Protein AF-A0A9N9NFB2-F1 (afdb_monomer)

Solvent-accessible surface area (backbone atoms only — not comparable to full-atom values): 7835 Å² total; per-residue (Å²): 131,88,80,47,53,12,85,69,77,73,43,74,85,36,44,59,90,71,49,92,62,82,81,77,68,73,75,89,72,78,80,65,76,74,81,80,76,65,84,79,64,78,76,82,76,88,78,76,78,87,81,80,77,71,88,72,78,85,74,86,79,85,73,76,77,81,66,69,80,77,75,92,60,90,80,70,89,76,74,69,81,79,75,77,82,83,77,70,81,82,75,54,71,70,70,54,62,63,58,66,74,68,71,84,120

InterPro domains:
  IPR036875 Zinc finger, CCHC-type superfamily [SSF57756] (2-27)

Radius of gyration: 32.85 Å; Cα contacts (8 Å, |Δi|>4): 27; chains: 1; bounding box: 60×60×79 Å

Structure (mmCIF, N/CA/C/O backbone):
data_AF-A0A9N9NFB2-F1
#
_entry.id   AF-A0A9N9NFB2-F1
#
loop_
_atom_site.group_PDB
_atom_site.id
_atom_site.type_symbol
_atom_site.label_atom_id
_atom_site.label_alt_id
_atom_site.label_comp_id
_atom_site.label_asym_id
_atom_site.label_entity_id
_atom_site.label_seq_id
_atom_site.pdbx_PDB_ins_code
_atom_site.Cartn_x
_atom_site.Cartn_y
_atom_site.Cartn_z
_atom_site.occupancy
_atom_site.B_iso_or_equiv
_atom_site.auth_seq_id
_atom_site.auth_comp_id
_atom_site.auth_asym_id
_atom_site.auth_atom_id
_atom_site.pdbx_PDB_model_num
ATOM 1 N N . MET A 1 1 ? -14.586 -27.787 23.157 1.00 46.78 1 MET A N 1
ATOM 2 C CA . MET A 1 1 ? -14.995 -26.368 23.256 1.00 46.78 1 MET A CA 1
ATOM 3 C C . MET A 1 1 ? -13.778 -25.517 22.940 1.00 46.78 1 MET A C 1
ATOM 5 O O . MET A 1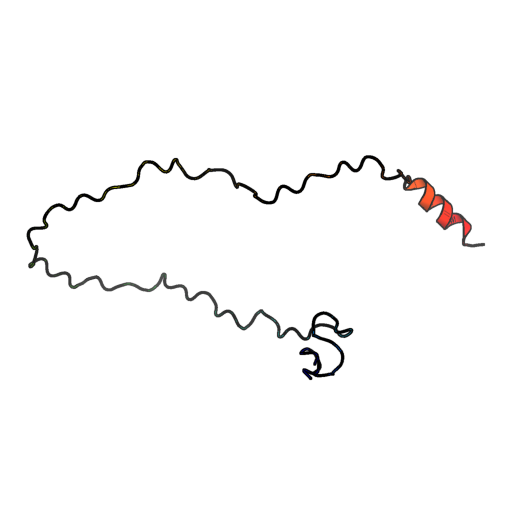 1 ? -12.770 -25.692 23.606 1.00 46.78 1 MET A O 1
ATOM 9 N N . SER A 1 2 ? -13.821 -24.680 21.901 1.00 61.94 2 SER A N 1
ATOM 10 C CA . SER A 1 2 ? -12.701 -23.778 21.600 1.00 61.94 2 SER A CA 1
ATOM 11 C C . SER A 1 2 ? -12.767 -22.598 22.568 1.00 61.94 2 SER A C 1
ATOM 13 O O . SER A 1 2 ? -13.691 -21.792 22.479 1.00 61.94 2 SER A O 1
ATOM 15 N N . SER A 1 3 ? -11.833 -22.515 23.515 1.00 78.50 3 SER A N 1
ATOM 16 C CA . SER A 1 3 ? -11.695 -21.347 24.384 1.00 78.50 3 SER A CA 1
ATOM 17 C C . SER A 1 3 ? -11.226 -20.159 23.543 1.00 78.50 3 SER A C 1
ATOM 19 O O . SER A 1 3 ? -10.265 -20.245 22.777 1.00 78.50 3 SER A O 1
ATOM 21 N N . MET A 1 4 ? -11.950 -19.044 23.618 1.00 85.56 4 MET A N 1
ATOM 22 C CA . MET A 1 4 ? -11.594 -17.837 22.880 1.00 85.56 4 MET A CA 1
ATOM 23 C C . MET A 1 4 ? -10.507 -17.090 23.658 1.00 85.56 4 MET A C 1
ATOM 25 O O . MET A 1 4 ? -10.801 -16.406 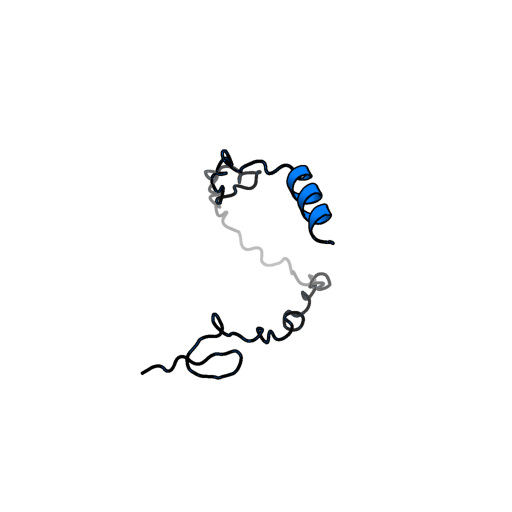24.637 1.00 85.56 4 MET A O 1
ATOM 29 N N . THR A 1 5 ? -9.250 -17.256 23.247 1.00 91.56 5 THR A N 1
ATOM 30 C CA . THR A 1 5 ? -8.085 -16.608 23.866 1.00 91.56 5 THR A CA 1
ATOM 31 C C . THR A 1 5 ? -7.630 -15.384 23.076 1.00 91.56 5 THR A C 1
ATOM 33 O O . THR A 1 5 ? -7.539 -15.406 21.847 1.00 91.56 5 THR A O 1
ATOM 36 N N . CYS A 1 6 ? -7.285 -14.314 23.781 1.00 91.69 6 CYS A N 1
ATOM 37 C CA . CYS A 1 6 ? -6.840 -13.062 23.196 1.00 91.69 6 CYS A CA 1
ATOM 38 C C . CYS A 1 6 ? -5.370 -13.138 22.786 1.00 91.69 6 CYS A C 1
ATOM 40 O O . CYS A 1 6 ? -4.502 -13.246 23.642 1.00 91.69 6 CYS A O 1
ATOM 42 N N . TYR A 1 7 ? -5.060 -12.950 21.503 1.00 89.94 7 TYR A N 1
ATOM 43 C CA . TYR A 1 7 ? -3.675 -12.972 21.003 1.00 89.94 7 TYR A CA 1
ATOM 44 C C . TYR A 1 7 ? -2.846 -11.723 21.357 1.00 89.94 7 TYR A C 1
ATOM 46 O O . TYR A 1 7 ? -1.739 -11.568 20.857 1.00 89.94 7 TYR A O 1
ATOM 54 N N . ASN A 1 8 ? -3.393 -10.788 22.142 1.00 89.94 8 ASN A N 1
ATOM 55 C CA . ASN A 1 8 ? -2.673 -9.585 22.583 1.00 89.94 8 ASN A CA 1
ATOM 56 C C . ASN A 1 8 ? -1.990 -9.791 23.947 1.00 89.94 8 ASN A C 1
ATOM 58 O O . ASN A 1 8 ? -0.854 -9.378 24.134 1.00 89.94 8 ASN A O 1
ATOM 62 N N . TYR A 1 9 ? -2.683 -10.446 24.889 1.00 89.75 9 TYR A N 1
ATOM 63 C CA . TYR A 1 9 ? -2.215 -10.660 26.271 1.00 89.75 9 TYR A CA 1
ATOM 64 C C . TYR A 1 9 ? -2.491 -12.080 26.796 1.00 89.75 9 TYR A C 1
ATOM 66 O O . TYR A 1 9 ? -2.385 -12.325 27.994 1.00 89.75 9 TYR A O 1
ATOM 74 N N . ASN A 1 10 ? -2.874 -13.007 25.912 1.00 88.50 10 ASN A N 1
ATOM 75 C CA . ASN A 1 10 ? -3.095 -14.433 26.181 1.00 88.50 10 ASN A CA 1
ATOM 76 C C . ASN A 1 10 ? -4.106 -14.736 27.302 1.00 88.50 10 ASN A C 1
ATOM 78 O O . ASN A 1 10 ? -3.989 -15.742 27.994 1.00 88.50 10 ASN A O 1
ATOM 82 N N . ARG A 1 11 ? -5.119 -13.877 27.473 1.00 87.00 11 ARG A N 1
ATOM 83 C CA . ARG A 1 11 ? -6.239 -14.097 28.406 1.00 87.00 11 ARG A CA 1
ATOM 84 C C . ARG A 1 11 ? -7.448 -14.674 27.684 1.00 87.00 11 ARG A C 1
ATOM 86 O O . ARG A 1 11 ? -7.710 -14.317 26.537 1.00 87.00 11 ARG A O 1
ATOM 93 N N . GLU A 1 12 ? -8.191 -15.537 28.355 1.00 90.94 12 GLU A N 1
ATOM 94 C CA . GLU A 1 12 ? -9.441 -16.096 27.843 1.00 90.94 12 GLU A CA 1
ATOM 95 C C . GLU A 1 12 ? -10.624 -15.117 27.952 1.00 90.94 12 GLU A C 1
ATOM 97 O O . GLU A 1 12 ? -10.574 -14.117 28.670 1.00 90.94 12 GLU A O 1
ATOM 102 N N . GLY A 1 13 ? -11.678 -15.381 27.176 1.00 90.00 13 GLY A N 1
ATOM 103 C CA . GLY A 1 13 ? -12.941 -14.637 27.176 1.00 90.00 13 GLY A CA 1
ATOM 104 C C . GLY A 1 13 ? -13.120 -13.660 26.009 1.00 90.00 13 GLY A C 1
ATOM 105 O O . GLY A 1 13 ? -14.244 -13.255 25.731 1.00 90.00 13 GLY A O 1
ATOM 106 N N . HIS A 1 14 ? -12.054 -13.296 25.288 1.00 90.88 14 HIS A N 1
ATOM 107 C CA . HIS A 1 14 ? -12.138 -12.400 24.129 1.00 90.88 14 HIS A CA 1
ATOM 108 C C . HIS A 1 14 ? -11.019 -12.648 23.108 1.00 90.88 14 HIS A C 1
ATOM 110 O O . HIS A 1 14 ? -9.979 -13.208 23.430 1.00 90.88 14 HIS A O 1
ATOM 116 N N . ILE A 1 15 ? -11.201 -12.178 21.870 1.00 91.88 15 ILE A N 1
ATOM 117 C CA . ILE A 1 15 ? -10.134 -12.081 20.853 1.00 91.88 15 ILE A CA 1
ATOM 118 C C . ILE A 1 15 ? -9.507 -10.688 20.829 1.00 91.88 15 ILE A C 1
ATOM 120 O O . ILE A 1 15 ? -10.119 -9.712 21.247 1.00 91.88 15 ILE A O 1
ATOM 124 N N . THR A 1 16 ? -8.336 -10.557 20.199 1.00 89.31 16 THR A N 1
ATOM 125 C CA . THR A 1 16 ? -7.584 -9.298 19.995 1.00 89.31 16 THR A CA 1
ATOM 126 C C . THR A 1 16 ? -8.399 -8.129 19.428 1.00 89.31 16 THR A C 1
ATOM 128 O O . THR A 1 16 ? -7.978 -6.980 19.534 1.00 89.31 16 THR A O 1
ATOM 131 N N . ARG A 1 17 ? -9.545 -8.387 18.784 1.00 87.25 17 ARG A N 1
ATOM 132 C CA . ARG A 1 17 ? -10.456 -7.334 18.302 1.00 87.25 17 ARG A CA 1
ATOM 133 C C . ARG A 1 17 ? -11.224 -6.636 19.429 1.00 87.25 17 ARG A C 1
ATOM 135 O O . ARG A 1 17 ? -11.535 -5.466 19.276 1.00 87.25 17 ARG A O 1
ATOM 142 N N . TYR A 1 18 ? -11.480 -7.336 20.531 1.00 90.25 18 TYR A N 1
ATOM 143 C CA . TYR A 1 18 ? -12.230 -6.858 21.697 1.00 90.25 18 TYR A CA 1
ATOM 144 C C . TYR A 1 18 ? -11.335 -6.692 22.931 1.00 90.25 18 TYR A C 1
ATOM 146 O O . TYR A 1 18 ? -11.819 -6.678 24.058 1.00 90.25 18 TYR A O 1
ATOM 154 N N . CYS A 1 19 ? -10.016 -6.628 22.739 1.00 90.69 19 CYS A N 1
ATOM 155 C CA . CYS A 1 19 ? -9.094 -6.463 23.852 1.00 90.69 19 CYS A CA 1
ATOM 156 C C . CYS A 1 19 ? -9.194 -5.033 24.404 1.00 90.69 19 CYS A C 1
ATOM 158 O O . CYS A 1 19 ? -9.043 -4.097 23.618 1.00 90.69 19 CYS A O 1
ATOM 160 N N . PRO A 1 20 ? -9.415 -4.846 25.719 1.00 90.31 20 PRO A N 1
ATOM 161 C CA . PRO A 1 20 ? -9.494 -3.515 26.325 1.00 90.31 20 PRO A CA 1
ATOM 162 C C . PRO A 1 20 ? -8.129 -2.817 26.383 1.00 90.31 20 PRO A C 1
ATOM 164 O O . PRO A 1 20 ? -8.046 -1.604 26.545 1.00 90.31 20 PRO A O 1
ATOM 167 N N . GLN A 1 21 ? -7.049 -3.588 26.272 1.00 89.75 21 GLN A N 1
ATOM 168 C CA . GLN A 1 21 ? -5.686 -3.087 26.316 1.00 89.75 21 GLN A CA 1
ATOM 169 C C . GLN A 1 21 ? -5.190 -2.707 24.908 1.00 89.75 21 GLN A C 1
ATOM 171 O O . GLN A 1 21 ? -5.612 -3.321 23.918 1.00 89.75 21 GLN A O 1
ATOM 176 N N . PRO A 1 22 ? -4.270 -1.727 24.794 1.00 87.19 22 PRO A N 1
ATOM 177 C CA . PRO A 1 22 ? -3.731 -1.305 23.506 1.00 87.19 22 PRO A CA 1
ATOM 178 C C . PRO A 1 22 ? -3.098 -2.486 22.764 1.00 87.19 22 PRO A C 1
ATOM 180 O O . PRO A 1 22 ? -2.543 -3.410 23.360 1.00 87.19 22 PRO A O 1
ATOM 183 N N . ARG A 1 23 ? -3.191 -2.485 21.431 1.00 83.06 23 ARG A N 1
ATOM 184 C CA . ARG A 1 23 ? -2.548 -3.520 20.613 1.00 83.06 23 ARG A CA 1
ATOM 185 C C . ARG A 1 23 ? -1.036 -3.422 20.770 1.00 83.06 23 ARG A C 1
ATOM 187 O O . ARG A 1 23 ? -0.456 -2.418 20.360 1.00 83.06 23 ARG A O 1
ATOM 194 N N . GLN A 1 24 ? -0.409 -4.488 21.260 1.00 79.50 24 GLN A N 1
ATOM 195 C CA . GLN A 1 24 ? 1.038 -4.658 21.203 1.00 79.50 24 GLN A CA 1
ATOM 196 C C . GLN A 1 24 ? 1.438 -4.955 19.753 1.00 79.50 24 GLN A C 1
ATOM 198 O O . GLN A 1 24 ? 1.665 -6.095 19.356 1.00 79.50 24 GLN A O 1
ATOM 203 N N . GLN A 1 25 ? 1.4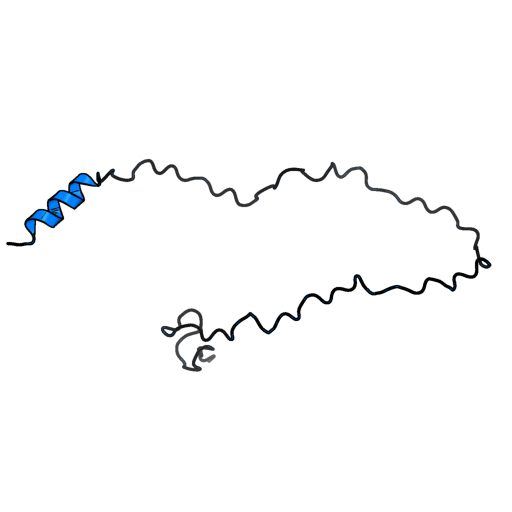21 -3.932 18.897 1.00 71.56 25 GLN A N 1
ATOM 204 C CA . GLN A 1 25 ? 1.984 -4.052 17.557 1.00 71.56 25 GLN A CA 1
ATOM 205 C C . GLN A 1 25 ? 3.509 -4.129 17.727 1.00 71.56 25 GLN A C 1
ATOM 207 O O . GLN A 1 25 ? 4.086 -3.163 18.234 1.00 71.56 25 GLN A O 1
ATOM 212 N N . PRO A 1 26 ? 4.196 -5.198 17.283 1.00 65.00 26 PRO A N 1
ATOM 213 C CA . PRO A 1 26 ? 5.613 -5.057 16.985 1.00 65.00 26 PRO A CA 1
ATOM 214 C C . PRO A 1 26 ? 5.709 -3.960 15.924 1.00 65.00 26 PRO A C 1
ATOM 216 O O . PRO A 1 26 ? 4.943 -3.986 14.952 1.00 65.00 26 PRO A O 1
ATOM 219 N N . ARG A 1 27 ? 6.560 -2.952 16.146 1.00 58.59 27 ARG A N 1
ATOM 220 C CA . ARG A 1 27 ? 6.700 -1.819 15.226 1.00 58.59 27 ARG A CA 1
ATOM 221 C C . ARG A 1 27 ? 6.892 -2.369 13.814 1.00 58.59 27 ARG A C 1
ATOM 223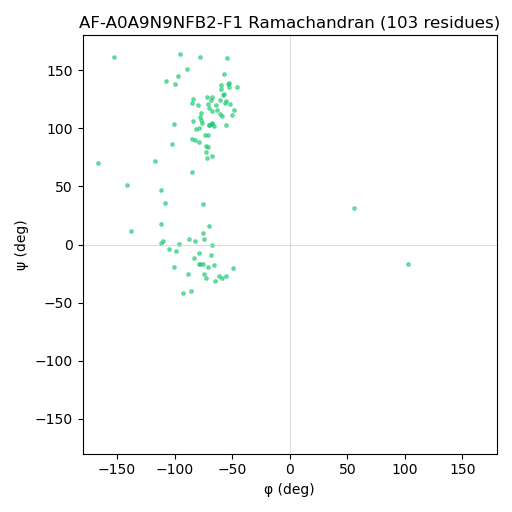 O O . ARG A 1 27 ? 7.876 -3.036 13.514 1.00 58.59 27 ARG A O 1
ATOM 230 N N . ARG A 1 28 ? 5.888 -2.162 12.956 1.00 59.28 28 ARG A N 1
ATOM 231 C CA . ARG A 1 28 ? 5.837 -2.683 11.579 1.00 59.28 28 ARG A CA 1
ATOM 232 C C . ARG A 1 28 ? 6.764 -1.904 10.643 1.00 59.28 28 ARG A C 1
ATOM 234 O O . ARG A 1 28 ? 6.417 -1.670 9.493 1.00 59.28 28 ARG A O 1
ATOM 241 N N . THR A 1 29 ? 7.903 -1.461 11.149 1.00 59.84 29 THR A N 1
ATOM 242 C CA . THR A 1 29 ? 8.925 -0.748 10.386 1.00 59.84 29 THR A CA 1
ATOM 243 C C . THR A 1 29 ? 10.070 -1.674 9.993 1.00 59.84 29 THR A C 1
ATOM 245 O O . THR A 1 29 ? 10.727 -1.402 9.001 1.00 59.84 29 THR A O 1
ATOM 248 N N . ASP A 1 30 ? 10.231 -2.822 10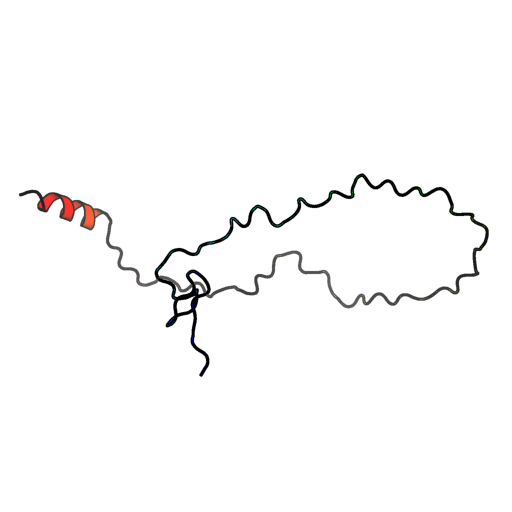.665 1.00 59.66 30 ASP A N 1
ATOM 249 C CA . ASP A 1 30 ? 11.501 -3.563 10.591 1.00 59.66 30 ASP A CA 1
ATOM 250 C C . ASP A 1 30 ? 11.411 -4.907 9.844 1.00 59.66 30 ASP A C 1
ATOM 252 O O . ASP A 1 30 ? 12.391 -5.635 9.746 1.00 59.66 30 ASP A O 1
ATOM 256 N N . ARG A 1 31 ? 10.236 -5.281 9.313 1.00 63.16 31 ARG A N 1
ATOM 257 C CA . ARG A 1 31 ? 10.041 -6.571 8.607 1.00 63.16 31 ARG A CA 1
ATOM 258 C C . ARG A 1 31 ? 9.958 -6.475 7.090 1.00 63.16 31 ARG A C 1
ATOM 260 O O . ARG A 1 31 ? 9.825 -7.506 6.436 1.00 63.16 31 ARG A O 1
ATOM 267 N N . ARG A 1 32 ? 9.984 -5.270 6.523 1.00 60.53 32 ARG A N 1
ATOM 268 C CA . ARG A 1 32 ? 10.082 -5.113 5.074 1.00 60.53 32 ARG A CA 1
ATOM 269 C C . ARG A 1 32 ? 11.541 -4.790 4.779 1.00 60.53 32 ARG A C 1
ATOM 271 O O . ARG A 1 32 ? 11.935 -3.664 5.076 1.00 60.53 32 ARG A O 1
ATOM 278 N N . PRO A 1 33 ? 12.342 -5.746 4.274 1.00 64.69 33 PRO A N 1
ATOM 279 C CA . PRO A 1 33 ? 13.668 -5.398 3.799 1.00 64.69 33 PRO A CA 1
ATOM 280 C C . PRO A 1 33 ? 13.518 -4.239 2.802 1.00 64.69 33 PRO A C 1
ATOM 282 O O . PRO A 1 33 ? 12.531 -4.218 2.046 1.00 64.69 33 PRO A O 1
ATOM 285 N N . PRO A 1 34 ? 14.419 -3.244 2.851 1.00 73.56 34 PRO A N 1
ATOM 286 C CA . PRO A 1 34 ? 14.494 -2.215 1.828 1.00 73.56 34 PRO A CA 1
ATOM 287 C C . PRO A 1 34 ? 14.433 -2.893 0.464 1.00 73.56 34 PRO A C 1
ATOM 289 O O . PRO A 1 34 ? 15.016 -3.961 0.285 1.00 73.56 34 PRO A O 1
ATOM 292 N N . TYR A 1 35 ? 13.642 -2.332 -0.447 1.00 75.50 35 TYR A N 1
ATOM 293 C CA . TYR A 1 35 ? 13.572 -2.823 -1.817 1.00 75.50 35 TYR A CA 1
ATOM 294 C C . TYR A 1 35 ? 15.005 -2.991 -2.334 1.00 75.50 35 TYR A C 1
ATOM 296 O O . TYR A 1 35 ? 15.747 -2.013 -2.357 1.00 75.50 35 TYR A O 1
ATOM 304 N N . ASP A 1 36 ? 15.395 -4.228 -2.637 1.00 71.62 36 ASP A N 1
ATOM 305 C CA . ASP A 1 36 ? 16.720 -4.533 -3.167 1.00 71.62 36 ASP A CA 1
ATOM 306 C C . ASP A 1 36 ? 16.786 -3.913 -4.567 1.00 71.62 36 ASP A C 1
ATOM 308 O O . ASP A 1 36 ? 16.090 -4.362 -5.483 1.00 71.62 36 ASP A O 1
ATOM 312 N N . ASP A 1 37 ? 17.490 -2.786 -4.695 1.00 74.88 37 ASP A N 1
ATOM 313 C CA . ASP A 1 37 ? 17.556 -2.021 -5.936 1.00 74.88 37 ASP A CA 1
ATOM 314 C C . ASP A 1 37 ? 18.450 -2.769 -6.923 1.00 74.88 37 ASP A C 1
ATOM 316 O O . ASP A 1 37 ? 19.670 -2.652 -6.928 1.00 74.88 37 ASP A O 1
ATOM 320 N N . THR A 1 38 ? 17.827 -3.580 -7.772 1.00 77.25 38 THR A N 1
ATOM 321 C CA . THR A 1 38 ? 18.529 -4.374 -8.782 1.00 77.25 38 THR A CA 1
ATOM 322 C C . THR A 1 38 ? 19.013 -3.548 -9.974 1.00 77.25 38 THR A C 1
ATOM 324 O O . THR A 1 38 ? 19.410 -4.143 -10.972 1.00 77.25 38 THR A O 1
ATOM 327 N N . ARG A 1 39 ? 18.947 -2.208 -9.924 1.00 74.75 39 ARG A N 1
ATOM 328 C CA . ARG A 1 39 ? 19.402 -1.331 -11.014 1.00 74.75 39 ARG A CA 1
ATOM 329 C C . ARG A 1 39 ? 20.897 -1.488 -11.309 1.00 74.75 39 ARG A C 1
ATOM 331 O O . ARG A 1 39 ? 21.281 -1.328 -12.459 1.00 74.75 39 ARG A O 1
ATOM 338 N N . ASP A 1 40 ? 21.690 -1.884 -10.316 1.00 74.94 40 ASP A N 1
ATOM 339 C CA . ASP A 1 40 ? 23.139 -2.084 -10.460 1.00 74.94 40 ASP A CA 1
ATOM 340 C C . ASP A 1 40 ? 23.514 -3.498 -10.947 1.00 74.94 40 ASP A C 1
ATOM 342 O O . ASP A 1 40 ? 24.692 -3.847 -11.011 1.00 74.94 40 ASP A O 1
ATOM 346 N N . LYS A 1 41 ? 22.532 -4.348 -11.286 1.00 78.38 41 LYS A N 1
ATOM 347 C CA . LYS A 1 41 ? 22.805 -5.650 -11.909 1.00 78.38 41 LYS A CA 1
ATOM 348 C C . LYS A 1 41 ? 23.107 -5.446 -13.391 1.00 78.38 41 LYS A C 1
ATOM 350 O O . LYS A 1 41 ? 22.211 -5.510 -14.228 1.00 78.38 41 LYS A O 1
ATOM 355 N N . GLU A 1 42 ? 24.376 -5.209 -13.692 1.00 82.50 42 GLU A N 1
ATOM 356 C CA . GLU A 1 42 ? 24.914 -5.297 -15.045 1.00 82.50 42 GLU A CA 1
ATOM 357 C C . GLU A 1 42 ? 24.940 -6.778 -15.445 1.00 82.50 42 GLU A C 1
ATOM 359 O O . GLU A 1 42 ? 25.741 -7.573 -14.946 1.00 82.50 42 GLU A O 1
ATOM 364 N N . TYR A 1 43 ? 23.973 -7.184 -16.267 1.00 73.56 43 TYR A N 1
ATOM 365 C CA . TYR A 1 43 ? 24.033 -8.483 -16.920 1.00 73.56 43 TYR A CA 1
ATOM 366 C C . TYR A 1 43 ? 25.178 -8.415 -17.931 1.00 73.56 43 TYR A C 1
ATOM 368 O O . TYR A 1 43 ? 25.249 -7.491 -18.734 1.00 73.56 43 TYR A O 1
ATOM 376 N N . ASN A 1 44 ? 26.124 -9.345 -17.824 1.00 76.00 44 ASN A N 1
ATOM 377 C CA . ASN A 1 44 ? 27.198 -9.454 -18.795 1.00 76.00 44 ASN A CA 1
ATOM 378 C C . ASN A 1 44 ? 26.610 -10.104 -20.055 1.00 76.00 44 ASN A C 1
ATOM 380 O O . ASN A 1 44 ? 26.314 -11.299 -20.053 1.00 76.00 44 ASN A O 1
ATOM 384 N N . ASP A 1 45 ? 26.379 -9.290 -21.081 1.00 68.19 45 ASP A N 1
ATOM 385 C CA . ASP A 1 45 ? 25.750 -9.694 -22.342 1.00 68.19 45 ASP A CA 1
ATOM 386 C C . ASP A 1 45 ? 26.755 -10.344 -23.320 1.00 68.19 45 ASP A C 1
ATOM 388 O O . ASP A 1 45 ? 26.405 -10.693 -24.451 1.00 68.19 45 ASP A O 1
ATOM 392 N N . GLU A 1 46 ? 28.016 -10.515 -22.912 1.00 71.12 46 GLU A N 1
ATOM 393 C CA . GLU A 1 46 ? 29.095 -11.007 -23.769 1.00 71.12 46 GLU A CA 1
ATOM 394 C C . GLU A 1 46 ? 29.160 -12.539 -23.838 1.00 71.12 46 GLU A C 1
ATOM 396 O O . GLU A 1 46 ? 30.167 -13.124 -23.467 1.00 71.12 46 GLU A O 1
ATOM 401 N N . GLU A 1 47 ? 28.111 -13.198 -24.345 1.00 64.75 47 GLU A N 1
ATOM 402 C CA . GLU A 1 47 ? 28.287 -14.413 -25.167 1.00 64.75 47 GLU A CA 1
ATOM 403 C C . GLU A 1 47 ? 26.989 -14.805 -25.900 1.00 64.75 47 GLU A C 1
ATOM 405 O O . GLU A 1 47 ? 26.341 -15.807 -25.603 1.00 64.75 47 GLU A O 1
ATOM 410 N N . TYR A 1 48 ? 26.586 -14.008 -26.892 1.00 60.56 48 TYR A N 1
ATOM 411 C CA . TYR A 1 48 ? 25.657 -14.471 -27.927 1.00 60.56 48 TYR A CA 1
ATOM 412 C C . TYR A 1 48 ? 26.452 -14.778 -29.199 1.00 60.56 48 TYR A C 1
ATOM 414 O O . TYR A 1 48 ? 26.637 -13.922 -30.066 1.00 60.56 48 TYR A O 1
ATOM 422 N N . THR A 1 49 ? 26.977 -15.999 -29.300 1.00 64.69 49 THR A N 1
ATOM 423 C CA . THR A 1 49 ? 27.546 -16.515 -30.548 1.00 64.69 49 THR A CA 1
ATOM 424 C C . THR A 1 49 ? 26.427 -16.705 -31.573 1.00 64.69 49 THR A C 1
ATOM 426 O O . THR A 1 49 ? 25.502 -17.494 -31.411 1.00 64.69 49 THR A O 1
ATOM 429 N N . SER A 1 50 ? 26.511 -15.922 -32.644 1.00 64.56 50 SER A N 1
ATOM 430 C CA . SER A 1 50 ? 25.491 -15.701 -33.675 1.00 64.56 50 SER A CA 1
ATOM 431 C C . SER A 1 50 ? 25.217 -16.892 -34.625 1.00 64.56 50 SER A C 1
ATOM 433 O O . SER A 1 50 ? 24.646 -16.681 -35.695 1.00 64.56 50 SER A O 1
ATOM 435 N N . GLU A 1 51 ? 25.628 -18.124 -34.317 1.00 61.53 51 GLU A N 1
ATOM 436 C CA . GLU A 1 51 ? 25.754 -19.176 -35.347 1.00 61.53 51 GLU A CA 1
ATOM 437 C C . GLU A 1 51 ? 24.593 -20.184 -35.452 1.00 61.53 51 GLU A C 1
ATOM 439 O O . GLU A 1 51 ? 24.554 -20.941 -36.417 1.00 61.53 51 GLU A O 1
ATOM 444 N N . GLU A 1 52 ? 23.587 -20.161 -34.573 1.00 55.59 52 GLU A N 1
ATOM 445 C CA . GLU A 1 52 ? 22.384 -21.010 -34.715 1.00 55.59 52 GLU A CA 1
ATOM 446 C C . GLU A 1 52 ? 21.107 -20.180 -34.907 1.00 55.59 52 GLU A C 1
ATOM 448 O O . GLU A 1 52 ? 20.238 -20.077 -34.040 1.00 55.59 52 GLU A O 1
ATOM 453 N N . TYR A 1 53 ? 20.970 -19.584 -36.092 1.00 58.53 53 TYR A N 1
ATOM 454 C CA . TYR A 1 53 ? 19.691 -19.049 -36.556 1.00 58.53 53 TYR A CA 1
ATOM 455 C C . TYR A 1 53 ? 18.888 -20.184 -37.209 1.00 58.53 53 TYR A C 1
ATOM 457 O O . TYR A 1 53 ? 19.025 -20.452 -38.400 1.00 58.53 53 TYR A O 1
ATOM 465 N N . TYR A 1 54 ? 18.063 -20.883 -36.427 1.00 62.25 54 TYR A N 1
ATOM 466 C CA . TYR A 1 54 ? 17.024 -21.754 -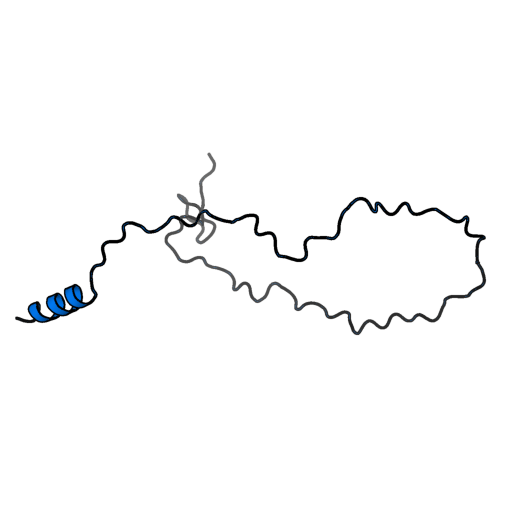36.984 1.00 62.25 54 TYR A CA 1
ATOM 467 C C . TYR A 1 54 ? 16.073 -20.907 -37.846 1.00 62.25 54 TYR A C 1
ATOM 469 O O . TYR A 1 54 ? 15.640 -19.836 -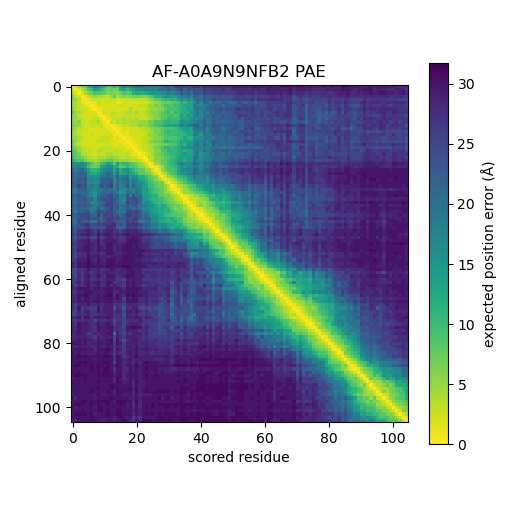37.411 1.00 62.25 54 TYR A O 1
ATOM 477 N N . GLU A 1 55 ? 15.738 -21.374 -39.052 1.00 63.91 55 GLU A N 1
ATOM 478 C CA . GLU A 1 55 ? 14.699 -20.777 -39.901 1.00 63.91 55 GLU A CA 1
ATOM 479 C C . GLU A 1 55 ? 13.384 -20.705 -39.116 1.00 63.91 55 GLU A C 1
ATOM 481 O O . GLU A 1 55 ? 12.705 -21.699 -38.863 1.00 63.91 55 GLU A O 1
ATOM 486 N N . LYS A 1 56 ? 13.070 -19.502 -38.641 1.00 60.09 56 LYS A N 1
ATOM 487 C CA . LYS A 1 56 ? 11.948 -19.231 -37.754 1.00 60.09 56 LYS A CA 1
ATOM 488 C C . LYS A 1 56 ? 10.678 -19.195 -38.596 1.00 60.09 56 LYS A C 1
ATOM 490 O O . LYS A 1 56 ? 10.412 -18.188 -39.246 1.00 60.09 56 LYS A O 1
ATOM 495 N N . GLU A 1 57 ? 9.908 -20.281 -38.591 1.00 65.06 57 GLU A N 1
ATOM 496 C CA . GLU A 1 57 ? 8.540 -20.259 -39.111 1.00 65.06 57 GLU A CA 1
ATOM 497 C C . GLU A 1 57 ? 7.780 -19.102 -38.439 1.00 65.06 57 GLU A C 1
ATOM 499 O O . GLU A 1 57 ? 7.728 -18.977 -37.210 1.00 65.06 57 GLU A O 1
ATOM 504 N N . GLU A 1 58 ? 7.284 -18.189 -39.270 1.00 71.81 58 GLU A N 1
ATOM 505 C CA . GLU A 1 58 ? 6.638 -16.948 -38.865 1.00 71.81 58 GLU A CA 1
ATOM 506 C C . GLU A 1 58 ? 5.328 -17.274 -38.138 1.00 71.81 58 GLU A C 1
ATOM 508 O O . GLU A 1 58 ? 4.325 -17.649 -38.742 1.00 71.81 58 GLU A O 1
ATOM 513 N N . TYR A 1 59 ? 5.341 -17.190 -36.809 1.00 72.94 59 TYR A N 1
ATOM 514 C CA . TYR A 1 59 ? 4.152 -17.421 -36.001 1.00 72.94 59 TYR A CA 1
ATOM 515 C C . TYR A 1 59 ? 3.316 -16.139 -35.931 1.00 72.94 59 TYR A C 1
ATOM 517 O O . TYR A 1 59 ? 3.783 -15.081 -35.505 1.00 72.94 59 TYR A O 1
ATOM 525 N N . GLU A 1 60 ? 2.044 -16.233 -36.308 1.00 72.81 60 GLU A N 1
ATOM 526 C CA . GLU A 1 60 ? 1.108 -15.122 -36.171 1.00 72.81 60 GLU A CA 1
ATOM 527 C C . GLU A 1 60 ? 0.659 -14.979 -34.707 1.00 72.81 60 GLU A C 1
ATOM 529 O O . GLU A 1 60 ? -0.050 -15.823 -34.153 1.00 72.81 60 GLU A O 1
ATOM 534 N N . VAL A 1 61 ? 1.049 -13.881 -34.054 1.00 77.75 61 VAL A N 1
ATOM 535 C CA . VAL A 1 61 ? 0.510 -13.509 -32.738 1.00 77.75 61 VAL A CA 1
ATOM 536 C C . VAL A 1 61 ? -0.799 -12.766 -32.942 1.00 77.75 61 VAL A C 1
ATOM 538 O O . VAL A 1 61 ? -0.811 -11.590 -33.311 1.00 77.75 61 VAL A O 1
ATOM 541 N N . TYR A 1 62 ? -1.919 -13.426 -32.652 1.00 74.62 62 TYR A N 1
ATOM 542 C CA . TYR A 1 62 ? -3.222 -12.771 -32.693 1.00 74.62 62 TYR A CA 1
ATOM 543 C C . TYR A 1 62 ? -3.356 -11.789 -31.521 1.00 74.62 62 TYR A C 1
ATOM 545 O O . TYR A 1 62 ? -3.732 -12.151 -30.403 1.00 74.62 62 TYR A O 1
ATOM 553 N N . LEU A 1 63 ? -3.030 -10.518 -31.764 1.00 71.38 63 LEU A N 1
ATOM 554 C CA . LEU A 1 63 ? -3.310 -9.454 -30.811 1.00 71.38 63 LEU A CA 1
ATOM 555 C C . LEU A 1 63 ? -4.820 -9.227 -30.774 1.00 71.38 63 LEU A C 1
ATOM 557 O O . LEU A 1 63 ? -5.445 -8.841 -31.760 1.00 71.38 63 LEU A O 1
ATOM 561 N N . ASN A 1 64 ? -5.414 -9.465 -29.610 1.00 71.12 64 ASN A N 1
ATOM 562 C CA . ASN A 1 64 ? -6.838 -9.280 -29.386 1.00 71.12 64 ASN A CA 1
ATOM 563 C C . ASN A 1 64 ? -7.162 -7.768 -29.330 1.00 71.12 64 ASN A C 1
ATOM 565 O O . ASN A 1 64 ? -7.308 -7.186 -28.259 1.00 71.12 64 ASN A O 1
ATOM 569 N N . THR A 1 65 ? -7.267 -7.112 -30.490 1.00 68.88 65 THR A N 1
ATOM 570 C CA . THR A 1 65 ? -7.508 -5.656 -30.649 1.00 68.88 65 THR A CA 1
ATOM 571 C C . THR A 1 65 ? -8.898 -5.198 -30.194 1.00 68.88 65 THR A C 1
ATOM 573 O O . THR A 1 65 ? -9.229 -4.015 -30.247 1.00 68.88 65 THR A O 1
ATOM 576 N N . ARG A 1 66 ? -9.733 -6.132 -29.727 1.00 69.88 66 ARG A N 1
ATOM 577 C CA . ARG A 1 66 ? -11.123 -5.883 -29.336 1.00 69.88 66 ARG A CA 1
ATOM 578 C C . ARG A 1 66 ? -11.268 -5.246 -27.954 1.00 69.88 66 ARG A C 1
ATOM 580 O O . ARG A 1 66 ? -12.333 -4.712 -27.646 1.00 69.88 66 ARG A O 1
ATOM 587 N N . SER A 1 67 ? -10.229 -5.282 -27.118 1.00 70.62 67 SER A N 1
ATOM 588 C CA . SER A 1 67 ? -10.211 -4.507 -25.879 1.00 70.62 67 SER A CA 1
ATOM 589 C C . SER A 1 67 ? -9.906 -3.047 -26.211 1.00 70.62 67 SER A C 1
ATOM 591 O O . SER A 1 67 ? -8.774 -2.711 -26.554 1.00 70.62 67 SER A O 1
ATOM 593 N N . GLY A 1 68 ? -10.916 -2.180 -26.121 1.00 69.88 68 GLY A N 1
ATOM 594 C CA . GLY A 1 68 ? -10.719 -0.734 -26.226 1.00 69.88 68 GLY A CA 1
ATOM 595 C C . GLY A 1 68 ? -9.674 -0.224 -25.219 1.00 69.88 68 GLY A C 1
ATOM 596 O O . GLY A 1 68 ? -9.381 -0.905 -24.232 1.00 69.88 68 GLY A O 1
ATOM 597 N N . PRO A 1 69 ? -9.096 0.967 -25.451 1.00 79.81 69 PRO A N 1
ATOM 598 C CA . PRO A 1 69 ? -8.049 1.515 -24.597 1.00 79.81 69 PRO A CA 1
ATOM 599 C C . PRO A 1 69 ? -8.500 1.554 -23.136 1.00 79.81 69 PRO A C 1
ATOM 601 O O . PRO A 1 69 ? -9.639 1.923 -22.834 1.00 79.81 69 PRO A O 1
ATOM 604 N N . TYR A 1 70 ? -7.591 1.183 -22.230 1.00 77.25 70 TYR A N 1
ATOM 605 C CA . TYR A 1 70 ? -7.849 1.234 -20.794 1.00 77.25 70 TYR A CA 1
ATOM 606 C C . TYR A 1 70 ? -8.349 2.640 -20.417 1.00 77.25 70 TYR A C 1
ATOM 608 O O . TYR A 1 70 ? -7.795 3.634 -20.905 1.00 77.25 70 TYR A O 1
ATOM 616 N N . PRO A 1 71 ? -9.398 2.767 -19.586 1.00 75.94 71 PRO A N 1
ATOM 617 C CA . PRO A 1 71 ? -9.937 4.070 -19.225 1.00 75.94 71 PRO A CA 1
ATOM 618 C C . PRO A 1 71 ? -8.839 4.944 -18.609 1.00 75.94 71 PRO A C 1
ATOM 620 O O . PRO A 1 71 ? -8.248 4.587 -17.592 1.00 75.94 71 PRO A O 1
ATOM 623 N N . LYS A 1 72 ? -8.581 6.108 -19.223 1.00 76.12 72 LYS A N 1
ATOM 624 C CA . LYS A 1 72 ? -7.539 7.060 -18.785 1.00 76.12 72 LYS A CA 1
ATOM 625 C C . LYS A 1 72 ? -7.826 7.684 -17.415 1.00 76.12 72 LYS A C 1
ATOM 627 O O . LYS A 1 72 ? -6.925 8.221 -16.782 1.00 76.12 72 LYS A O 1
ATOM 632 N N . ASN A 1 73 ? -9.073 7.601 -16.954 1.00 78.44 73 ASN A N 1
ATOM 633 C CA . ASN A 1 73 ? -9.519 8.190 -15.699 1.00 78.44 73 ASN A CA 1
ATOM 634 C C . ASN A 1 73 ? -9.767 7.096 -14.659 1.00 78.44 73 ASN A C 1
ATOM 636 O O . ASN A 1 73 ? -10.339 6.049 -14.970 1.00 78.44 73 ASN A O 1
ATOM 640 N N . ALA A 1 74 ? -9.389 7.363 -13.407 1.00 74.69 74 ALA A N 1
ATOM 641 C CA . ALA A 1 74 ? -9.605 6.444 -12.297 1.00 74.69 74 ALA A CA 1
ATOM 642 C C . ALA A 1 74 ? -11.103 6.134 -12.119 1.00 74.69 74 ALA A C 1
ATOM 644 O O . ALA A 1 74 ? -11.894 6.977 -11.691 1.00 74.69 74 ALA A O 1
ATOM 645 N N . VAL A 1 75 ? -11.503 4.899 -12.429 1.00 67.88 75 VAL A N 1
ATOM 646 C CA . VAL A 1 75 ? -12.875 4.425 -12.225 1.00 67.88 75 VAL A CA 1
ATOM 647 C C . VAL A 1 75 ? -13.026 4.005 -10.763 1.00 67.88 75 VAL A C 1
ATOM 649 O O . VAL A 1 75 ? -12.775 2.859 -10.390 1.00 67.88 75 VAL A O 1
ATOM 652 N N . LEU A 1 76 ? -13.416 4.943 -9.897 1.00 69.62 76 LEU A N 1
ATOM 653 C CA . LEU A 1 76 ? -13.747 4.630 -8.507 1.00 69.62 76 LEU A CA 1
ATOM 654 C C . LEU A 1 76 ? -15.025 3.780 -8.464 1.00 69.62 76 LEU A C 1
ATOM 656 O O . LEU A 1 76 ? -16.133 4.297 -8.594 1.00 69.62 76 LEU A O 1
ATOM 660 N N . LYS A 1 77 ? -14.882 2.474 -8.212 1.00 65.19 77 LYS A N 1
ATOM 661 C CA . LYS A 1 77 ? -16.014 1.546 -8.008 1.00 65.19 77 LYS A CA 1
ATOM 662 C C . LYS A 1 77 ? -16.786 1.805 -6.700 1.00 65.19 77 LYS A C 1
ATOM 664 O O . LYS A 1 77 ? -17.864 1.260 -6.504 1.00 65.19 77 LYS A O 1
ATOM 669 N N . ASN A 1 78 ? -16.269 2.681 -5.833 1.00 67.50 78 ASN A N 1
ATOM 670 C CA . ASN A 1 78 ? -16.809 2.982 -4.505 1.00 67.50 78 ASN A CA 1
ATOM 671 C C . ASN A 1 78 ? -17.377 4.407 -4.410 1.00 67.50 78 ASN A C 1
ATOM 673 O O . ASN A 1 78 ? -17.082 5.136 -3.460 1.00 67.50 78 ASN A O 1
ATOM 677 N N . LYS A 1 79 ? -18.185 4.840 -5.385 1.00 63.94 79 LYS A N 1
ATOM 678 C CA . LYS A 1 79 ? -18.909 6.114 -5.273 1.00 63.94 79 LYS A CA 1
ATOM 679 C C . LYS A 1 79 ? -20.046 5.937 -4.258 1.00 63.94 79 LYS A C 1
ATOM 681 O O . LYS A 1 79 ? -21.172 5.608 -4.619 1.00 63.94 79 LYS A O 1
ATOM 686 N N . ARG A 1 80 ? -19.747 6.092 -2.962 1.00 64.81 80 ARG A N 1
ATOM 687 C CA . ARG A 1 80 ? -20.793 6.166 -1.930 1.00 64.81 80 ARG A CA 1
ATOM 688 C C . ARG A 1 80 ? -21.714 7.326 -2.309 1.00 64.81 80 ARG A C 1
ATOM 690 O O . ARG A 1 80 ? -21.220 8.414 -2.612 1.00 64.81 80 ARG A O 1
ATOM 697 N N . ARG A 1 81 ? -23.034 7.102 -2.340 1.00 66.31 81 ARG A N 1
ATOM 698 C CA . ARG A 1 81 ? -23.991 8.200 -2.535 1.00 66.31 81 ARG A CA 1
ATOM 699 C C . ARG A 1 81 ? -23.721 9.237 -1.451 1.00 66.31 81 ARG A C 1
ATOM 701 O O . ARG A 1 81 ? -23.730 8.904 -0.269 1.00 66.31 81 ARG A O 1
ATOM 708 N N . LEU A 1 82 ? -23.453 10.470 -1.864 1.00 66.06 82 LEU A N 1
ATOM 709 C CA . LEU A 1 82 ? -23.313 11.587 -0.945 1.00 66.06 82 LEU A CA 1
ATOM 710 C C . LEU A 1 82 ? -24.711 11.826 -0.367 1.00 66.06 82 LEU A C 1
ATOM 712 O O . LEU A 1 82 ? -25.609 12.282 -1.078 1.00 66.06 82 LEU A O 1
ATOM 716 N N . VAL A 1 83 ? -24.934 11.400 0.877 1.00 64.00 83 VAL A N 1
ATOM 717 C CA . VAL A 1 83 ? -26.173 11.717 1.588 1.00 64.00 83 VAL A CA 1
ATOM 718 C C . VAL A 1 83 ? -26.178 13.232 1.722 1.00 64.00 83 VAL A C 1
ATOM 720 O O . VAL A 1 83 ? -25.271 13.806 2.322 1.00 64.00 83 VAL A O 1
ATOM 723 N N . LYS A 1 84 ? -27.146 13.896 1.085 1.00 59.69 84 LYS A N 1
ATOM 724 C CA . LYS A 1 84 ? -27.330 15.333 1.261 1.00 59.69 84 LYS A CA 1
ATOM 725 C C . LYS A 1 84 ? -27.623 15.545 2.745 1.00 59.69 84 LYS A C 1
ATOM 727 O O . LYS A 1 84 ? -28.663 15.100 3.223 1.00 59.69 84 LYS A O 1
ATOM 732 N N . PHE A 1 85 ? -26.710 16.185 3.471 1.00 59.16 85 PHE A N 1
ATOM 733 C CA . PHE A 1 85 ? -26.963 16.669 4.826 1.00 59.16 85 PHE A CA 1
ATOM 734 C C . PHE A 1 85 ? -27.995 17.797 4.741 1.00 59.16 85 PHE A C 1
ATOM 736 O O . PHE A 1 85 ? -27.648 18.970 4.755 1.00 59.16 85 PHE A O 1
ATOM 743 N N . GLN A 1 86 ? -29.268 17.452 4.549 1.00 58.75 86 GLN A N 1
ATOM 744 C CA . GLN A 1 86 ? -30.341 18.440 4.456 1.00 58.75 86 GLN A CA 1
ATOM 745 C C . GLN A 1 86 ? -30.859 18.880 5.824 1.00 58.75 86 GLN A C 1
ATOM 747 O O . GLN A 1 86 ? -31.539 19.890 5.878 1.00 58.75 86 GLN A O 1
ATOM 752 N N . ASN A 1 87 ? -30.494 18.207 6.922 1.00 60.28 87 ASN A N 1
ATOM 753 C CA . ASN A 1 87 ? -31.068 18.489 8.240 1.00 60.28 87 ASN A CA 1
ATOM 754 C C . ASN A 1 87 ? -30.028 18.402 9.374 1.00 60.28 87 ASN A C 1
ATOM 756 O O . ASN A 1 87 ? -30.240 17.691 10.352 1.00 60.28 87 ASN A O 1
ATOM 760 N N . LEU A 1 88 ? -28.886 19.083 9.249 1.00 53.56 88 LEU A N 1
ATOM 761 C CA . LEU A 1 88 ? -28.104 19.426 10.443 1.00 53.56 88 LEU A CA 1
ATOM 762 C C . LEU A 1 88 ? -28.690 20.730 11.003 1.00 53.56 88 LEU A C 1
ATOM 764 O O . LEU A 1 88 ? -28.738 21.712 10.254 1.00 53.56 88 LEU A O 1
ATOM 768 N N . PRO A 1 89 ? -29.162 20.770 12.264 1.00 62.56 89 PRO A N 1
ATOM 769 C CA . PRO A 1 89 ? -29.542 22.033 12.874 1.00 62.56 89 PRO A CA 1
ATOM 770 C C . PRO A 1 89 ? -28.301 22.926 12.908 1.00 62.56 89 PRO A C 1
ATOM 772 O O . PRO A 1 89 ? -27.247 22.526 13.401 1.00 62.56 89 PRO A O 1
ATOM 775 N N . LYS A 1 90 ? -28.412 24.124 12.332 1.00 59.94 90 LYS A N 1
ATOM 776 C CA . LYS A 1 90 ? -27.392 25.165 12.457 1.00 59.94 90 LYS A CA 1
ATOM 777 C C . LYS A 1 90 ? -27.451 25.680 13.892 1.00 59.94 90 LYS A C 1
ATOM 779 O O . LYS A 1 90 ? -28.126 26.666 14.147 1.00 59.94 90 LYS A O 1
ATOM 784 N N . THR A 1 91 ? -26.790 25.008 14.825 1.00 58.91 91 THR A N 1
ATOM 785 C CA . THR A 1 91 ? -26.417 25.674 16.072 1.00 58.91 91 THR A CA 1
ATOM 786 C C . THR A 1 91 ? -25.328 26.662 15.683 1.00 58.91 91 THR A C 1
ATOM 788 O O . THR A 1 91 ? -24.216 26.265 15.326 1.00 58.91 91 THR A O 1
ATOM 791 N N . THR A 1 92 ? -25.691 27.938 15.597 1.00 57.28 92 THR A N 1
ATOM 792 C CA . THR A 1 92 ? -24.735 29.021 15.396 1.00 57.28 92 THR A CA 1
ATOM 793 C C . THR A 1 92 ? -23.749 28.997 16.559 1.00 57.28 92 THR A C 1
ATOM 795 O O . THR A 1 92 ? -24.125 28.786 17.708 1.00 57.28 92 THR A O 1
ATOM 798 N N . ILE A 1 93 ? -22.468 29.169 16.246 1.00 59.59 93 ILE A N 1
ATOM 799 C CA . ILE A 1 93 ? -21.366 29.177 17.222 1.00 59.59 93 ILE A CA 1
ATOM 800 C C . ILE A 1 93 ? -21.620 30.227 18.328 1.00 59.59 93 ILE A C 1
ATOM 802 O O . ILE A 1 93 ? -21.264 30.010 19.479 1.00 59.59 93 ILE A O 1
ATOM 806 N N . GLU A 1 94 ? -22.377 31.282 18.013 1.00 56.56 94 GLU A N 1
ATOM 807 C CA . GLU A 1 94 ? -22.830 32.324 18.945 1.00 56.56 94 GLU A CA 1
ATOM 808 C C . GLU A 1 94 ? -23.681 31.804 20.127 1.00 56.56 94 GLU A C 1
ATOM 810 O O . GLU A 1 94 ? -23.649 32.391 21.206 1.00 56.56 94 GLU A O 1
ATOM 815 N N . GLU A 1 95 ? -24.420 30.693 19.982 1.00 57.03 95 GLU A N 1
ATOM 816 C CA . GLU A 1 95 ? -25.207 30.117 21.091 1.00 57.03 95 GLU A CA 1
ATOM 817 C C . GLU A 1 95 ? -24.359 29.328 22.103 1.00 57.03 95 GLU A C 1
ATOM 819 O O . GLU A 1 95 ? -24.837 29.035 23.205 1.00 57.03 95 GLU A O 1
ATOM 824 N N . LEU A 1 96 ? -23.132 28.945 21.735 1.00 58.31 96 LEU A N 1
ATOM 825 C CA . LEU A 1 96 ? -22.192 28.272 22.635 1.00 58.31 96 LEU A CA 1
ATOM 826 C C . LEU A 1 96 ? -21.397 29.296 23.454 1.00 58.31 96 LEU A C 1
ATOM 828 O O . LEU A 1 96 ? -21.288 29.126 24.667 1.00 58.31 96 LEU A O 1
ATOM 832 N N . ASP A 1 97 ? -20.983 30.405 22.837 1.00 54.56 97 ASP A N 1
ATOM 833 C CA . ASP A 1 97 ? -20.221 31.465 23.514 1.00 54.56 97 ASP A CA 1
ATOM 834 C C . ASP A 1 97 ? -21.034 32.178 24.615 1.00 54.56 97 ASP A C 1
ATOM 836 O O . ASP A 1 97 ? -20.484 32.560 25.645 1.00 54.56 97 ASP A O 1
ATOM 840 N N . MET A 1 98 ? -22.363 32.298 24.473 1.00 56.16 98 MET A N 1
ATOM 841 C CA . MET A 1 98 ? -23.209 32.886 25.529 1.00 56.16 98 MET A CA 1
ATOM 842 C C . MET A 1 98 ? -23.459 31.959 26.731 1.00 56.16 98 MET A C 1
ATOM 844 O O . MET A 1 98 ? -23.897 32.429 27.781 1.00 56.16 98 MET A O 1
ATOM 848 N N . LYS A 1 99 ? -23.223 30.646 26.599 1.00 59.28 99 LYS A N 1
ATOM 849 C CA . LYS A 1 99 ? -23.436 29.681 27.695 1.00 59.28 99 LYS A CA 1
ATOM 850 C C . LYS A 1 99 ? -22.208 29.523 28.587 1.00 59.28 99 LYS A C 1
ATOM 852 O O . LYS A 1 99 ? -22.376 29.198 29.759 1.00 59.28 99 LYS A O 1
ATOM 857 N N . GLU A 1 100 ? -21.008 29.792 28.072 1.00 56.19 100 GLU A N 1
ATOM 858 C CA . GLU A 1 100 ? -19.780 29.805 28.880 1.00 56.19 100 GLU A CA 1
ATOM 859 C C . GLU A 1 100 ? -19.683 31.047 29.781 1.00 56.19 100 GLU A C 1
ATOM 861 O O . GLU A 1 100 ? -19.095 30.977 30.853 1.00 56.19 100 GLU A O 1
ATOM 866 N N . SER A 1 101 ? -20.333 32.166 29.435 1.00 57.44 101 SER A N 1
ATOM 867 C CA . SER A 1 101 ? -20.264 33.392 30.248 1.00 57.44 101 SER A CA 1
ATOM 868 C C . SER A 1 101 ? -21.152 33.401 31.502 1.00 57.44 101 SER A C 1
ATOM 870 O O . SER A 1 101 ? -21.076 34.342 32.287 1.00 57.44 101 S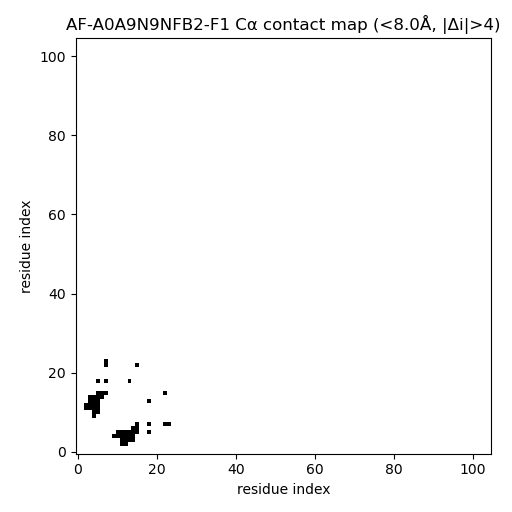ER A O 1
ATOM 872 N N . THR A 1 102 ? -22.020 32.401 31.699 1.00 59.59 102 THR A N 1
ATOM 873 C CA . THR A 1 102 ? -22.969 32.362 32.834 1.00 59.59 102 THR A CA 1
ATOM 874 C C . THR A 1 102 ? -22.657 31.299 33.889 1.00 59.59 102 THR A C 1
ATOM 876 O O . THR A 1 102 ? -23.435 31.154 34.826 1.00 59.59 102 THR A O 1
ATOM 879 N N . SER A 1 103 ? -21.560 30.545 33.758 1.00 57.22 103 SER A N 1
ATOM 880 C CA . SER A 1 103 ? -21.187 29.491 34.720 1.00 57.22 103 SER A CA 1
ATOM 881 C C . SER A 1 103 ? -20.185 29.916 35.803 1.00 57.22 103 SER A C 1
ATOM 883 O O . SER A 1 103 ? -19.853 29.085 36.642 1.00 57.22 103 SER A O 1
ATOM 885 N N . ASP A 1 104 ? -19.741 31.178 35.815 1.00 56.38 104 ASP A N 1
ATOM 886 C CA . ASP A 1 104 ? -18.738 31.703 36.762 1.00 56.38 104 ASP A CA 1
ATOM 887 C C . ASP A 1 104 ? -19.318 32.669 37.823 1.00 56.38 104 ASP A C 1
ATOM 889 O O . ASP A 1 104 ? -18.657 33.626 38.237 1.00 56.38 104 ASP A O 1
ATOM 893 N N . LEU A 1 105 ? -20.548 32.419 38.294 1.00 50.34 105 LEU A N 1
ATOM 894 C CA . LEU A 1 105 ? -21.082 32.995 39.542 1.00 50.34 105 LEU A CA 1
ATOM 895 C C . LEU A 1 105 ? -21.733 31.926 40.422 1.00 50.34 105 LEU A C 1
ATOM 897 O O . LEU A 1 105 ? -22.606 31.190 39.909 1.00 50.34 105 LEU A O 1
#

Secondary structure (DSSP, 8-state):
----B-TTT--BS--TTS-SSPP----TTSSSPPP--GGG---------TT-------------TTSPPPPSS---S---------------THHHHHHHTTS--

Foldseek 3Di:
DDFAAAPQPRDTDHYVVPDPDDRPDPPPPPPDPPDPPCVPPDDPPPDDPPPDDDPDDDDDDPDPP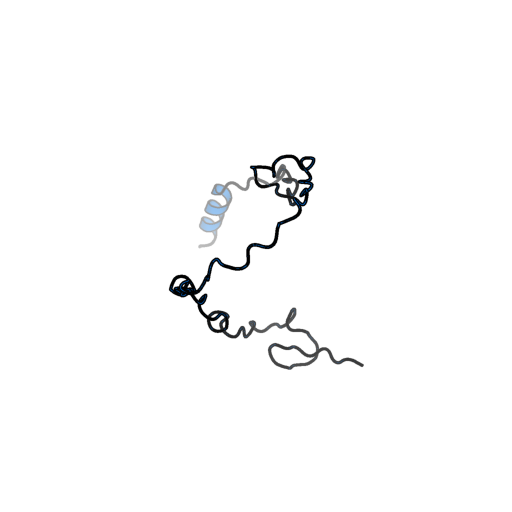VDDDDPPDDDPPPPDPPDPPPDDPPPDPVVVVVVVVPPPD

pLDDT: mean 70.35, std 11.65, range [46.78, 91.88]

Sequence (105 aa):
MSSMTCYNYNREGHITRYCPQPRQQPRRTDRRPPYDDTRDKEYNDEEYTSEEYYEKEEYEVYLNTRSGPYPKNAVLKNKRRLVKFQNLPKTTIEELDMKESTSDL

Organism: NCBI:txid1117310

Mean predicted aligned error: 21.72 Å